Protein AF-A0A962NGU6-F1 (afdb_monomer)

Sequence (128 aa):
DRLGMTFVRINGPTLGHEVTGLDPAQAPHQAAREELIKLNLGLAMSRNVMLYLDDIQHLGPEFLQKFISLADGTRRIDAVVDGQARTLDLRGKRFALIMAGNPYTESGERFRIPDMLANRADTYNLGD

Foldseek 3Di:
DPLQADEQEAELQQQFACDQDLQLVPGPDDSNSVSSQSQLVQLVVLARYEYEYEANLRYHLNNLVQCLCCLDQQNWGWHQHPNDIDIGGNHPHNYHYHYDHDQAHPVRHGRDHPPSNVVRDDDDDPPD

Radius of gyration: 14.28 Å; Cα contacts (8 Å, |Δi|>4): 229; chains: 1; bounding box: 38×41×33 Å

Secondary structure (DSSP, 8-state):
-----EEEEEEHHHHTTT--SS-GGG-SSHHHHHHHHHHHHHHHH-SSEEEEEE-GGGS-HHHHHTTHHHHSTT-EEEEEETTEEEEEE-TTS-EEEEE---SB-TTSPBP---HHHHTTS-------

pLDDT: mean 92.55, std 8.28, range [41.81, 98.38]

Nearest PDB structures (foldseek):
  5c3c-assembly1_B  TM=6.996E-01  e=8.240E-04  Halothiobacillus neapolitanus c2
  6w6j-assembly1_C  TM=5.472E-01  e=8.489E-05  Mycobacterium tuberculosis
  9bcx-assembly1_2  TM=5.492E-01  e=2.913E-03  Saccharomyces cerevisiae
  6l1q-assembly1_C  TM=5.806E-01  e=2.062E-02  Acidithiobacillus ferrooxidans ATCC 23270
  6i27-assembly1_A  TM=5.166E-01  e=3.208E-02  Saccharomyces cerevisiae

Structure (mmCIF, N/CA/C/O backbone):
data_AF-A0A962NGU6-F1
#
_entry.id   AF-A0A962NGU6-F1
#
loop_
_atom_site.group_PDB
_atom_site.id
_atom_site.type_symbol
_atom_site.label_atom_id
_atom_site.label_alt_id
_atom_site.label_comp_id
_atom_site.label_asym_id
_atom_site.label_entity_id
_atom_site.label_seq_id
_atom_site.pdbx_PDB_ins_code
_atom_site.Cartn_x
_atom_site.Cartn_y
_atom_site.Cartn_z
_atom_site.occupancy
_atom_site.B_iso_or_equiv
_atom_site.auth_seq_id
_atom_site.auth_comp_id
_atom_site.auth_asym_id
_atom_site.auth_atom_id
_atom_site.pdbx_PDB_model_num
ATOM 1 N N . ASP A 1 1 ? -26.082 -11.364 -1.697 1.00 41.81 1 ASP A N 1
ATOM 2 C CA . ASP A 1 1 ? -25.710 -10.324 -0.717 1.00 41.81 1 ASP A CA 1
ATOM 3 C C . ASP A 1 1 ? -24.468 -9.561 -1.139 1.00 41.81 1 ASP A C 1
ATOM 5 O O . ASP A 1 1 ? -23.450 -10.170 -1.440 1.00 41.81 1 ASP A O 1
ATOM 9 N N . ARG A 1 2 ? -24.547 -8.225 -1.218 1.00 56.44 2 ARG A N 1
ATOM 10 C CA . ARG A 1 2 ? -23.355 -7.377 -1.390 1.00 56.44 2 ARG A CA 1
ATOM 11 C C . ARG A 1 2 ? -22.613 -7.370 -0.051 1.00 56.44 2 ARG A C 1
ATOM 13 O O . ARG A 1 2 ? -23.239 -7.082 0.961 1.00 56.44 2 ARG A O 1
ATOM 20 N N . LEU A 1 3 ? -21.304 -7.636 -0.042 1.00 66.00 3 LEU A N 1
ATOM 21 C CA . LEU A 1 3 ? -20.429 -7.721 1.153 1.00 66.00 3 LEU A CA 1
ATOM 22 C C . LEU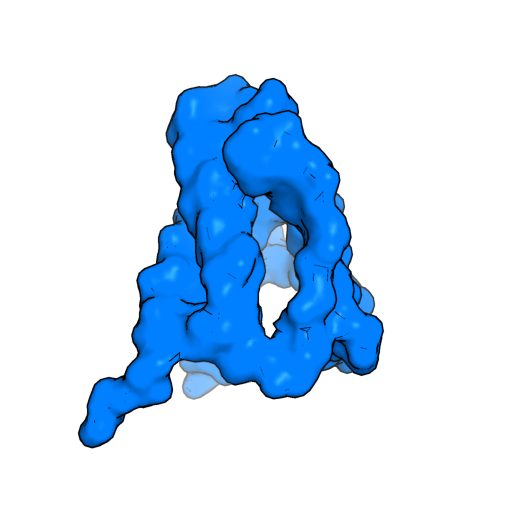 A 1 3 ? -20.517 -6.522 2.132 1.00 66.00 3 LEU A C 1
ATOM 24 O O . LEU A 1 3 ? -20.004 -6.593 3.255 1.00 66.00 3 LEU A O 1
ATOM 28 N N . GLY A 1 4 ? -21.160 -5.421 1.724 1.00 84.44 4 GLY A N 1
ATOM 29 C CA . GLY A 1 4 ? -21.342 -4.218 2.532 1.00 84.44 4 GLY A CA 1
ATOM 30 C C . GLY A 1 4 ? -20.024 -3.498 2.792 1.00 84.44 4 GLY A C 1
ATOM 31 O O . GLY A 1 4 ? -19.875 -2.881 3.842 1.00 84.44 4 GLY A O 1
ATOM 32 N N . MET A 1 5 ? -19.059 -3.640 1.877 1.00 90.81 5 MET A N 1
ATOM 33 C CA . MET A 1 5 ? -17.727 -3.050 1.955 1.00 90.81 5 MET A CA 1
ATOM 34 C C . MET A 1 5 ? -17.489 -2.113 0.772 1.00 90.81 5 MET A C 1
ATOM 36 O O . MET A 1 5 ? -17.854 -2.435 -0.359 1.00 90.81 5 MET A O 1
ATOM 40 N N . THR A 1 6 ? -16.853 -0.976 1.033 1.00 94.69 6 THR A N 1
ATOM 41 C CA . THR A 1 6 ? -16.332 -0.084 0.003 1.00 94.69 6 THR A CA 1
ATOM 42 C C . THR A 1 6 ? -15.076 -0.695 -0.596 1.00 94.69 6 THR A C 1
ATOM 44 O O . THR A 1 6 ? -14.120 -0.997 0.119 1.00 94.69 6 THR A O 1
ATOM 47 N N . PHE A 1 7 ? -15.086 -0.874 -1.912 1.00 96.12 7 PHE A N 1
ATOM 48 C CA . PHE A 1 7 ? -13.943 -1.361 -2.669 1.00 96.12 7 PHE A CA 1
ATOM 49 C C . PHE A 1 7 ? -13.077 -0.184 -3.125 1.00 96.12 7 PHE A C 1
ATOM 51 O O . PHE A 1 7 ? -13.564 0.710 -3.817 1.00 96.12 7 PHE A O 1
ATOM 58 N N . VAL A 1 8 ? -11.804 -0.186 -2.734 1.00 97.56 8 VAL A N 1
ATOM 59 C CA . VAL A 1 8 ? -10.820 0.840 -3.095 1.00 97.56 8 VAL A CA 1
ATOM 60 C C . VAL A 1 8 ? -9.674 0.155 -3.831 1.00 97.56 8 VAL A C 1
ATOM 62 O O . VAL A 1 8 ? -8.849 -0.504 -3.205 1.00 97.56 8 VAL A O 1
ATOM 65 N N . ARG A 1 9 ? -9.627 0.293 -5.160 1.00 98.00 9 ARG A N 1
ATOM 66 C CA . ARG A 1 9 ? -8.550 -0.256 -5.999 1.00 98.00 9 ARG A CA 1
ATOM 67 C C . ARG A 1 9 ? -7.459 0.779 -6.221 1.00 98.00 9 ARG A C 1
ATOM 69 O O . ARG A 1 9 ? -7.758 1.889 -6.667 1.00 98.00 9 ARG A O 1
ATOM 76 N N . ILE A 1 10 ? -6.221 0.382 -5.963 1.00 98.38 10 ILE A N 1
ATOM 77 C CA . ILE A 1 10 ? -5.000 1.145 -6.206 1.00 98.38 10 ILE A CA 1
ATOM 78 C C . ILE A 1 10 ? -4.244 0.493 -7.358 1.00 98.38 10 ILE A C 1
ATOM 80 O O . ILE A 1 10 ? -4.110 -0.730 -7.390 1.00 98.38 10 ILE A O 1
ATOM 84 N N . ASN A 1 11 ? -3.784 1.300 -8.307 1.00 97.81 11 ASN A N 1
ATOM 85 C CA . ASN A 1 11 ? -3.084 0.821 -9.492 1.00 97.81 11 ASN A CA 1
ATOM 86 C C . ASN A 1 11 ? -1.565 0.804 -9.246 1.00 97.81 11 ASN A C 1
ATOM 88 O O . ASN A 1 11 ? -0.945 1.863 -9.146 1.00 97.81 11 ASN A O 1
ATOM 92 N N . GLY A 1 12 ? -0.975 -0.392 -9.157 1.00 97.19 12 GLY A N 1
ATOM 93 C CA . GLY A 1 12 ? 0.463 -0.587 -8.957 1.00 97.19 12 GLY A CA 1
ATOM 94 C C . GLY A 1 12 ? 1.340 0.123 -9.993 1.00 97.19 12 GLY A C 1
ATOM 95 O O . GLY A 1 12 ? 2.187 0.916 -9.585 1.00 97.19 12 GLY A O 1
ATOM 96 N N . PRO A 1 13 ? 1.114 -0.065 -11.309 1.00 97.00 13 PRO A N 1
ATOM 97 C CA . PRO A 1 13 ? 1.874 0.612 -12.363 1.00 97.00 13 PRO A CA 1
ATOM 98 C C . PRO A 1 13 ? 1.866 2.139 -12.254 1.00 97.00 13 PRO A C 1
ATOM 100 O O . PRO A 1 13 ? 2.860 2.790 -12.548 1.00 97.00 13 PRO A O 1
ATOM 103 N N . THR A 1 14 ? 0.751 2.719 -11.803 1.00 97.62 14 THR A N 1
ATOM 104 C CA . THR A 1 14 ? 0.617 4.173 -11.638 1.00 97.62 14 THR A CA 1
ATOM 105 C C . THR A 1 14 ? 1.419 4.700 -10.448 1.00 97.62 14 THR A C 1
ATOM 107 O O . THR A 1 14 ? 1.823 5.857 -10.460 1.00 97.62 14 THR A O 1
ATOM 110 N N . LEU A 1 15 ? 1.650 3.887 -9.414 1.00 97.44 15 LEU A N 1
ATOM 111 C CA . LEU A 1 15 ? 2.573 4.237 -8.330 1.00 97.44 15 LEU A CA 1
ATOM 112 C C . LEU A 1 15 ? 4.031 4.005 -8.746 1.00 97.44 15 LEU A C 1
ATOM 114 O O . LEU A 1 15 ? 4.887 4.841 -8.473 1.00 97.44 15 LEU A O 1
ATOM 118 N N . GLY A 1 16 ? 4.296 2.883 -9.415 1.00 95.50 16 GLY A N 1
ATOM 119 C CA . GLY A 1 16 ? 5.623 2.492 -9.871 1.00 95.50 16 GLY A CA 1
ATOM 120 C C . GLY A 1 16 ? 6.583 2.107 -8.741 1.00 95.50 16 GLY A C 1
ATOM 121 O O . GLY A 1 16 ? 6.244 2.070 -7.554 1.00 95.50 16 GLY A O 1
ATOM 122 N N . HIS A 1 17 ? 7.826 1.821 -9.129 1.00 95.38 17 HIS A N 1
ATOM 123 C CA . HIS A 1 17 ? 8.871 1.373 -8.206 1.00 95.38 17 HIS A CA 1
ATOM 124 C C . HIS A 1 17 ? 9.504 2.508 -7.389 1.00 95.38 17 HIS A C 1
ATOM 126 O O . HIS A 1 17 ? 10.085 2.246 -6.337 1.00 95.38 17 HIS A O 1
ATOM 132 N N . GLU A 1 18 ? 9.402 3.750 -7.868 1.00 95.19 18 GLU A N 1
ATOM 133 C CA . GLU A 1 18 ? 10.015 4.934 -7.247 1.00 95.19 18 GLU A CA 1
ATOM 134 C C . GLU A 1 18 ? 9.265 5.409 -5.998 1.00 95.19 18 GLU A C 1
ATOM 136 O O . GLU A 1 18 ? 9.843 6.064 -5.132 1.00 95.19 18 GLU A O 1
ATOM 141 N N . VAL A 1 19 ? 7.978 5.074 -5.876 1.00 97.06 19 VAL A N 1
ATOM 142 C CA . VAL A 1 19 ? 7.204 5.371 -4.672 1.00 97.06 19 VAL A CA 1
ATOM 143 C C . VAL A 1 19 ? 7.621 4.408 -3.567 1.00 97.06 19 VAL A C 1
ATOM 145 O O . VAL A 1 19 ? 7.469 3.196 -3.690 1.00 97.06 19 VAL A O 1
ATOM 148 N N . THR A 1 20 ? 8.108 4.955 -2.453 1.00 96.31 20 THR A N 1
ATOM 149 C CA . THR A 1 20 ? 8.588 4.177 -1.296 1.00 96.31 20 THR A CA 1
ATOM 150 C C . THR A 1 20 ? 7.771 4.395 -0.021 1.00 96.31 20 THR A C 1
ATOM 152 O O . THR A 1 20 ? 7.935 3.681 0.972 1.00 96.31 20 THR A O 1
ATOM 155 N N . GLY A 1 21 ? 6.851 5.363 -0.031 1.00 96.56 21 GLY A N 1
ATOM 156 C CA . GLY A 1 21 ? 6.065 5.768 1.131 1.00 96.56 21 GLY A CA 1
ATOM 157 C C . GLY A 1 21 ? 4.621 6.128 0.796 1.00 96.56 21 GLY A C 1
ATOM 158 O O . GLY A 1 21 ? 4.175 6.009 -0.340 1.00 96.56 21 GLY A O 1
ATOM 159 N N . LEU A 1 22 ? 3.890 6.564 1.823 1.00 97.31 22 LEU A N 1
ATOM 160 C CA . LEU A 1 22 ? 2.459 6.875 1.744 1.00 97.31 22 LEU A CA 1
ATOM 161 C C . LEU A 1 22 ? 2.166 8.381 1.727 1.00 97.31 22 LEU A C 1
ATOM 163 O O . LEU A 1 22 ? 1.006 8.769 1.798 1.00 97.31 22 LEU A O 1
ATOM 167 N N . ASP A 1 23 ? 3.186 9.239 1.652 1.00 97.38 23 ASP A N 1
ATOM 168 C CA . ASP A 1 23 ? 3.006 10.691 1.580 1.00 97.38 23 ASP A CA 1
ATOM 169 C C . ASP A 1 23 ? 2.795 11.146 0.122 1.00 97.38 23 ASP A C 1
ATOM 171 O O . ASP A 1 23 ? 3.737 11.082 -0.673 1.00 97.38 23 ASP A O 1
ATOM 175 N N . PRO A 1 24 ? 1.605 11.660 -0.251 1.00 97.31 24 PRO A N 1
ATOM 176 C CA . PRO A 1 24 ? 1.359 12.162 -1.599 1.00 97.31 24 PRO A CA 1
ATOM 177 C C . PRO A 1 24 ? 2.247 13.351 -1.993 1.00 97.31 24 PRO A C 1
ATOM 179 O O . PRO A 1 24 ? 2.374 13.636 -3.182 1.00 97.31 24 PRO A O 1
ATOM 182 N N . ALA A 1 25 ? 2.841 14.071 -1.033 1.00 96.75 25 ALA A N 1
ATOM 183 C CA . ALA A 1 25 ? 3.770 15.167 -1.315 1.00 96.75 25 ALA A CA 1
ATOM 184 C C . ALA A 1 25 ? 5.136 14.679 -1.828 1.00 96.75 25 ALA A C 1
ATOM 186 O O . ALA A 1 25 ? 5.849 15.452 -2.460 1.00 96.75 25 ALA A O 1
ATOM 187 N N . GLN A 1 26 ? 5.479 13.409 -1.585 1.00 95.50 26 GLN A N 1
ATOM 188 C CA . GLN A 1 26 ? 6.717 12.771 -2.049 1.00 95.50 26 GLN A CA 1
ATOM 189 C C . GLN A 1 26 ? 6.524 11.988 -3.358 1.00 95.50 26 GLN A C 1
ATOM 191 O O . GLN A 1 26 ? 7.423 11.273 -3.792 1.00 95.50 26 GLN A O 1
ATOM 196 N N . ALA A 1 27 ? 5.345 12.071 -3.979 1.00 96.88 27 ALA A N 1
ATOM 197 C CA . ALA A 1 27 ? 5.060 11.341 -5.206 1.00 96.88 27 ALA A CA 1
ATOM 198 C C . ALA A 1 27 ? 5.898 11.869 -6.391 1.00 96.88 27 ALA A C 1
ATOM 200 O O . ALA A 1 27 ? 5.976 13.087 -6.575 1.00 96.88 27 ALA A O 1
ATOM 201 N N . PRO A 1 28 ? 6.441 10.9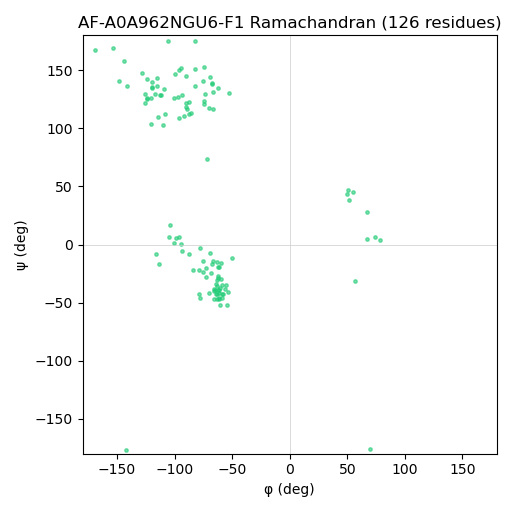86 -7.250 1.00 96.31 28 PRO A N 1
ATOM 202 C CA . PRO A 1 28 ? 7.292 11.385 -8.378 1.00 96.31 28 PRO A CA 1
ATOM 203 C C . PRO A 1 28 ? 6.527 12.134 -9.480 1.00 96.31 28 PRO A C 1
ATOM 205 O O . PRO A 1 28 ? 7.103 12.911 -10.237 1.00 96.31 28 PRO A O 1
ATOM 208 N N . HIS A 1 29 ? 5.214 11.920 -9.581 1.00 97.00 29 HIS A N 1
ATOM 209 C CA . HIS A 1 29 ? 4.357 12.568 -10.569 1.00 97.00 29 HIS A CA 1
ATOM 210 C C . HIS A 1 29 ? 2.906 12.666 -10.085 1.00 97.00 29 HIS A C 1
ATOM 212 O O . HIS A 1 29 ? 2.497 12.046 -9.101 1.00 97.00 29 HIS A O 1
ATOM 218 N N . GLN A 1 30 ? 2.099 13.445 -10.811 1.00 97.50 30 GLN A N 1
ATOM 219 C CA . GLN A 1 30 ? 0.712 13.734 -10.442 1.00 97.50 30 GLN A CA 1
ATOM 220 C C . GLN A 1 30 ? -0.156 12.471 -10.321 1.00 97.50 30 GLN A C 1
ATOM 222 O O . GLN A 1 30 ? -0.910 12.348 -9.362 1.00 97.50 30 GLN A O 1
ATOM 227 N N . ALA A 1 31 ? -0.027 11.515 -11.244 1.00 97.81 31 ALA A N 1
ATOM 228 C CA . ALA A 1 31 ? -0.829 10.291 -11.193 1.00 97.81 31 ALA A CA 1
ATOM 229 C C . ALA A 1 31 ? -0.527 9.436 -9.941 1.00 97.81 31 ALA A C 1
ATOM 231 O O . ALA A 1 31 ? -1.451 9.000 -9.259 1.00 97.81 31 ALA A O 1
ATOM 232 N N . ALA A 1 32 ? 0.751 9.278 -9.567 1.00 98.06 32 ALA A N 1
ATOM 233 C CA . ALA A 1 32 ? 1.139 8.594 -8.333 1.00 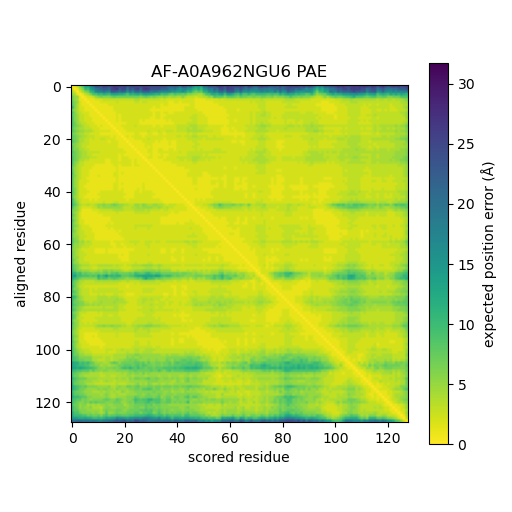98.06 32 ALA A CA 1
ATOM 234 C C . ALA A 1 32 ? 0.607 9.332 -7.095 1.00 98.06 32 ALA A C 1
ATOM 236 O O . ALA A 1 32 ? 0.118 8.708 -6.154 1.00 98.06 32 ALA A O 1
ATOM 237 N N . ARG A 1 33 ? 0.634 10.672 -7.110 1.00 97.88 33 ARG A N 1
ATOM 238 C CA . ARG A 1 33 ? 0.052 11.498 -6.042 1.00 97.88 33 ARG A CA 1
ATOM 239 C C . ARG A 1 33 ? -1.439 11.221 -5.862 1.00 97.88 33 ARG A C 1
ATOM 241 O O . ARG A 1 33 ? -1.897 11.074 -4.731 1.00 97.88 33 ARG A O 1
ATOM 248 N N . GLU A 1 34 ? -2.196 11.154 -6.951 1.00 98.00 34 GLU A N 1
ATOM 249 C CA . GLU A 1 34 ? -3.636 10.874 -6.923 1.00 98.00 34 GLU A CA 1
ATOM 250 C C . GLU A 1 34 ? -3.934 9.453 -6.416 1.00 98.00 34 GLU A C 1
ATOM 252 O O . GLU A 1 34 ? -4.829 9.272 -5.583 1.00 98.00 34 GLU A O 1
ATOM 257 N N . GLU A 1 35 ? -3.138 8.459 -6.820 1.00 98.00 35 GLU A N 1
ATOM 258 C CA . GLU A 1 35 ? -3.233 7.094 -6.288 1.00 98.00 35 GLU A CA 1
ATOM 259 C C . GLU A 1 35 ? -2.929 7.031 -4.784 1.00 98.00 35 GLU A C 1
ATOM 261 O O . GLU A 1 35 ? -3.672 6.385 -4.044 1.00 98.00 35 GLU A O 1
ATOM 266 N N . LEU A 1 36 ? -1.907 7.749 -4.301 1.00 98.19 36 LEU A N 1
ATOM 267 C CA . LEU A 1 36 ? -1.590 7.829 -2.870 1.00 98.19 36 LEU A CA 1
ATOM 268 C C . LEU A 1 36 ? -2.694 8.525 -2.064 1.00 98.19 36 LEU A C 1
ATOM 270 O O . LEU A 1 36 ? -3.029 8.071 -0.970 1.00 98.19 36 LEU A O 1
ATOM 274 N N . ILE A 1 37 ? -3.310 9.585 -2.599 1.00 98.12 37 ILE A N 1
ATOM 275 C CA . ILE A 1 37 ? -4.464 10.242 -1.960 1.00 98.12 37 ILE A CA 1
ATOM 276 C C . ILE A 1 37 ? -5.628 9.254 -1.829 1.00 98.12 37 ILE A C 1
ATOM 278 O O . ILE A 1 37 ? -6.212 9.123 -0.751 1.00 98.12 37 ILE A O 1
ATOM 282 N N . LYS A 1 38 ? -5.947 8.521 -2.901 1.00 98.00 38 LYS A N 1
ATOM 283 C CA . LYS A 1 38 ? -7.002 7.498 -2.901 1.00 98.00 38 LYS A CA 1
ATOM 284 C C . LYS A 1 38 ? -6.699 6.366 -1.913 1.00 98.00 38 LYS A C 1
ATOM 286 O O . LYS A 1 38 ? -7.594 5.933 -1.185 1.00 98.00 38 LYS A O 1
ATOM 291 N N . LEU A 1 39 ? -5.448 5.916 -1.854 1.00 98.25 39 LEU A N 1
ATOM 292 C CA . LEU A 1 39 ? -4.978 4.902 -0.911 1.00 98.25 39 LEU A CA 1
ATOM 293 C C . LEU A 1 39 ? -5.162 5.368 0.534 1.00 98.25 39 LEU A C 1
ATOM 295 O O . LEU A 1 39 ? -5.810 4.678 1.325 1.00 98.25 39 LEU A O 1
ATOM 299 N N . ASN A 1 40 ? -4.670 6.562 0.862 1.00 98.06 40 ASN A N 1
ATOM 300 C CA . ASN A 1 40 ? -4.782 7.128 2.203 1.00 98.06 40 ASN A CA 1
ATOM 301 C C . ASN A 1 40 ? -6.235 7.369 2.608 1.00 98.06 40 ASN A C 1
ATOM 303 O O . ASN A 1 40 ? -6.586 7.135 3.764 1.00 98.06 40 ASN A O 1
ATOM 307 N N . LEU A 1 41 ? -7.101 7.760 1.669 1.00 96.62 41 LEU A N 1
ATOM 308 C CA . LEU A 1 41 ? -8.537 7.852 1.915 1.00 96.62 41 LEU A CA 1
ATOM 309 C C . LEU A 1 41 ? -9.127 6.480 2.275 1.00 96.62 41 LEU A C 1
ATOM 311 O O . LEU A 1 41 ? -9.846 6.368 3.267 1.00 96.62 41 LEU A O 1
ATOM 315 N N . GLY A 1 42 ? -8.782 5.424 1.532 1.00 96.94 42 GLY A N 1
ATOM 316 C CA . GLY A 1 42 ? -9.204 4.055 1.843 1.00 96.94 42 GLY A CA 1
ATOM 317 C C . GLY A 1 42 ? -8.758 3.596 3.236 1.00 96.94 42 GLY A C 1
ATOM 318 O O . GLY A 1 42 ? -9.553 3.027 3.989 1.00 96.94 42 GLY A O 1
ATOM 319 N N . LEU A 1 43 ? -7.517 3.904 3.624 1.00 97.44 43 LEU A N 1
ATOM 320 C CA . LEU A 1 43 ? -7.020 3.644 4.978 1.00 97.44 43 LEU A CA 1
ATOM 321 C C . LEU A 1 43 ? -7.804 4.443 6.034 1.00 97.44 43 LEU A C 1
ATOM 323 O O . LEU A 1 43 ? -8.252 3.876 7.036 1.00 97.44 43 LEU A O 1
ATOM 327 N N . ALA A 1 44 ? -8.025 5.738 5.797 1.00 96.88 44 ALA A N 1
ATOM 328 C CA . ALA A 1 44 ? -8.723 6.643 6.710 1.00 96.88 44 ALA A CA 1
ATOM 329 C C . ALA A 1 44 ? -10.191 6.255 6.936 1.00 96.88 44 ALA A C 1
ATOM 331 O O . ALA A 1 44 ? -10.708 6.400 8.044 1.00 96.88 44 ALA A O 1
ATOM 332 N N . MET A 1 45 ? -10.855 5.707 5.914 1.00 95.75 45 MET A N 1
ATOM 333 C CA . MET A 1 45 ? -12.209 5.162 6.038 1.00 95.75 45 MET A CA 1
ATOM 334 C C . MET A 1 45 ? -12.265 4.015 7.058 1.00 95.75 45 MET A C 1
ATOM 336 O O . MET A 1 45 ? -13.229 3.921 7.818 1.00 95.75 45 MET A O 1
ATOM 340 N N . SER A 1 46 ? -11.217 3.180 7.112 1.00 92.94 46 SER A N 1
ATOM 341 C CA . SER A 1 46 ? -10.912 2.141 8.116 1.00 92.94 46 SER A CA 1
ATOM 342 C C . SER A 1 46 ? -11.950 1.031 8.371 1.00 92.94 46 SER A C 1
ATOM 344 O O . SER A 1 46 ? -11.571 -0.063 8.777 1.00 92.94 46 SER A O 1
ATOM 346 N N . ARG A 1 47 ? -13.257 1.270 8.232 1.00 94.06 47 ARG A N 1
ATOM 347 C CA . ARG A 1 47 ? -14.346 0.318 8.502 1.00 94.06 47 ARG A CA 1
ATOM 348 C C . ARG A 1 47 ? -15.083 -0.008 7.220 1.00 94.06 47 ARG A C 1
ATOM 350 O O . ARG A 1 47 ? -15.459 0.891 6.481 1.00 94.06 47 ARG A O 1
ATOM 357 N N . ASN A 1 48 ? -15.379 -1.292 7.045 1.00 95.31 48 ASN A N 1
ATOM 358 C CA . ASN A 1 48 ? -16.047 -1.830 5.868 1.00 95.31 48 ASN A CA 1
ATOM 359 C C . ASN A 1 48 ? -15.301 -1.457 4.579 1.00 95.31 48 ASN A C 1
ATOM 361 O O . ASN A 1 48 ? -15.922 -1.024 3.619 1.00 95.31 48 ASN A O 1
ATOM 365 N N . VAL A 1 49 ? -13.974 -1.598 4.563 1.00 96.88 49 VAL A N 1
ATOM 366 C CA . VAL A 1 49 ? -13.137 -1.273 3.397 1.00 96.88 49 VAL A CA 1
ATOM 367 C C . VAL A 1 49 ? -12.392 -2.511 2.932 1.00 96.88 49 VAL A C 1
ATOM 369 O O . VAL A 1 49 ? -11.824 -3.243 3.741 1.00 96.88 49 VAL A O 1
ATOM 372 N N . MET A 1 50 ? -12.396 -2.723 1.623 1.00 97.19 50 MET A N 1
ATOM 373 C CA . MET A 1 50 ? -11.501 -3.635 0.928 1.00 97.19 50 MET A CA 1
ATOM 374 C C . MET A 1 50 ? -10.529 -2.781 0.115 1.00 97.19 50 MET A C 1
ATOM 376 O O . MET A 1 50 ? -10.912 -2.226 -0.915 1.00 97.19 50 MET A O 1
ATOM 380 N N . LEU A 1 51 ? -9.302 -2.635 0.613 1.00 97.81 51 LEU A N 1
ATOM 381 C CA . LEU A 1 51 ? -8.218 -1.948 -0.077 1.00 97.81 51 LEU A CA 1
ATOM 382 C C . LEU A 1 51 ? -7.479 -2.972 -0.937 1.00 97.81 51 LEU A C 1
ATOM 384 O O . LEU A 1 51 ? -6.923 -3.932 -0.413 1.00 97.81 51 LEU A O 1
ATOM 388 N N . TYR A 1 52 ? -7.506 -2.779 -2.247 1.00 97.88 52 TYR A N 1
ATOM 389 C CA . TYR A 1 52 ? -6.966 -3.707 -3.231 1.00 97.88 52 TYR A CA 1
ATOM 390 C C . TYR A 1 52 ? -5.784 -3.053 -3.946 1.00 97.88 52 TYR A C 1
ATOM 392 O O . TYR A 1 52 ? -5.979 -2.110 -4.713 1.00 97.88 52 TYR A O 1
ATOM 400 N N . LEU A 1 53 ? -4.571 -3.533 -3.677 1.00 97.94 53 LEU A N 1
ATOM 401 C CA . LEU A 1 53 ? -3.366 -3.159 -4.410 1.00 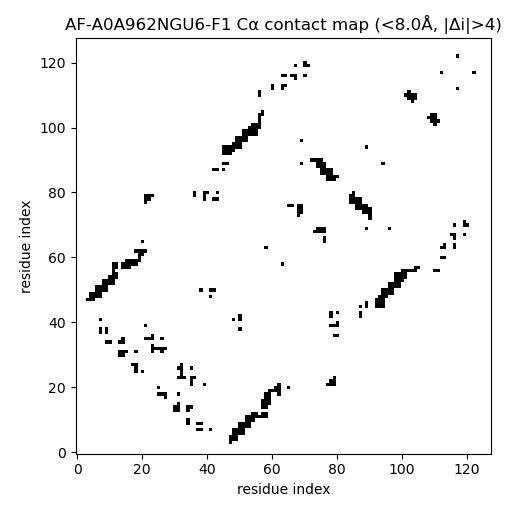97.94 53 LEU A CA 1
ATOM 402 C C . LEU A 1 53 ? -3.229 -4.093 -5.607 1.00 97.94 53 LEU A C 1
ATOM 404 O O . LEU A 1 53 ? -3.022 -5.296 -5.443 1.00 97.94 53 LEU A O 1
ATOM 408 N N . ASP A 1 54 ? -3.393 -3.533 -6.795 1.00 96.94 54 ASP A N 1
ATOM 409 C CA . ASP A 1 54 ? -3.323 -4.279 -8.040 1.00 96.94 54 ASP A CA 1
ATOM 410 C C . ASP A 1 54 ? -1.926 -4.229 -8.645 1.00 96.94 54 ASP A C 1
ATOM 412 O O . ASP A 1 54 ? -1.221 -3.233 -8.476 1.00 96.94 54 ASP A O 1
ATOM 416 N N . ASP A 1 55 ? -1.565 -5.267 -9.395 1.00 96.38 55 ASP A N 1
ATOM 417 C CA . ASP A 1 55 ? -0.306 -5.352 -10.132 1.00 96.38 55 ASP A CA 1
ATOM 418 C C . ASP A 1 55 ? 0.941 -5.043 -9.274 1.00 96.38 55 ASP A C 1
ATOM 420 O O . ASP A 1 55 ? 1.832 -4.285 -9.676 1.00 96.38 55 ASP A O 1
ATOM 424 N N . ILE A 1 56 ? 1.020 -5.651 -8.081 1.00 96.50 56 ILE A N 1
ATOM 425 C CA . ILE A 1 56 ? 2.073 -5.382 -7.084 1.00 96.50 56 ILE A CA 1
ATOM 426 C C . ILE A 1 56 ? 3.504 -5.652 -7.567 1.00 96.50 56 ILE A C 1
ATOM 428 O O . ILE A 1 56 ? 4.448 -5.165 -6.949 1.00 96.50 56 ILE A O 1
ATOM 432 N N . GLN A 1 57 ? 3.683 -6.380 -8.672 1.00 95.50 57 GLN A N 1
ATOM 433 C CA . GLN A 1 57 ? 4.982 -6.574 -9.316 1.00 95.50 57 GLN A CA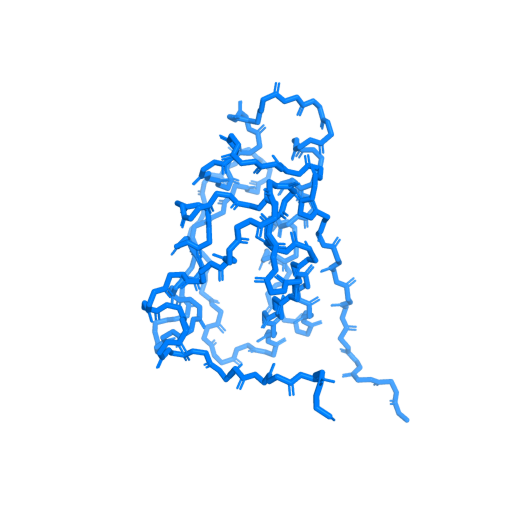 1
ATOM 434 C C . GLN A 1 57 ? 5.605 -5.274 -9.850 1.00 95.50 57 GLN A C 1
ATOM 436 O O . GLN A 1 57 ? 6.800 -5.264 -10.119 1.00 95.50 57 GLN A O 1
ATOM 441 N N . HIS A 1 58 ? 4.822 -4.194 -9.974 1.00 96.12 58 HIS A N 1
ATOM 442 C CA . HIS A 1 58 ? 5.282 -2.856 -10.372 1.00 96.12 58 HIS A CA 1
ATOM 443 C C . HIS A 1 58 ? 5.590 -1.941 -9.178 1.00 96.12 58 HIS A C 1
ATOM 445 O O . HIS A 1 58 ? 5.928 -0.774 -9.359 1.00 96.12 58 HIS A O 1
ATOM 451 N N . LEU A 1 59 ? 5.429 -2.437 -7.947 1.00 96.62 59 LEU A N 1
ATOM 452 C CA . LEU A 1 59 ? 5.665 -1.666 -6.731 1.00 96.62 59 LEU A CA 1
ATOM 453 C C . LEU A 1 59 ? 7.065 -1.921 -6.180 1.00 96.62 59 LEU A C 1
ATOM 455 O O . LEU A 1 59 ? 7.639 -3.004 -6.315 1.00 96.62 59 LEU A O 1
ATOM 459 N N . GLY A 1 60 ? 7.621 -0.914 -5.511 1.00 93.75 60 GLY A N 1
ATOM 460 C CA . GLY A 1 60 ? 8.873 -1.062 -4.780 1.00 93.75 60 GLY A CA 1
ATOM 461 C C . GLY A 1 60 ? 8.708 -1.953 -3.535 1.00 93.75 60 GLY A C 1
ATOM 462 O O . GLY A 1 60 ? 7.692 -1.864 -2.836 1.00 93.75 60 GLY A O 1
ATOM 463 N N . PRO A 1 61 ? 9.714 -2.772 -3.172 1.00 93.25 61 PRO A N 1
ATOM 464 C CA . PRO A 1 61 ? 9.661 -3.578 -1.952 1.00 93.25 61 PRO A CA 1
ATOM 465 C C . PRO A 1 61 ? 9.575 -2.715 -0.686 1.00 93.25 61 PRO A C 1
ATOM 467 O O . PRO A 1 61 ? 9.000 -3.151 0.308 1.00 93.25 61 PRO A O 1
ATOM 470 N N . GLU A 1 62 ? 10.125 -1.496 -0.694 1.00 94.69 62 GLU A N 1
ATOM 471 C CA . GLU A 1 62 ? 10.017 -0.559 0.433 1.00 94.69 62 GLU A CA 1
ATOM 472 C C . GLU A 1 62 ? 8.573 -0.090 0.657 1.00 94.69 62 GLU A C 1
ATOM 474 O O . GLU A 1 62 ? 8.111 -0.011 1.797 1.00 94.69 62 GLU A O 1
ATOM 479 N N . PHE A 1 63 ? 7.831 0.143 -0.425 1.00 96.81 63 PHE A N 1
ATOM 480 C CA . PHE A 1 63 ? 6.421 0.504 -0.353 1.00 96.81 63 PHE A CA 1
ATOM 481 C C . PHE A 1 63 ? 5.572 -0.640 0.203 1.00 96.81 63 PHE A C 1
ATOM 483 O O . PHE A 1 63 ? 4.798 -0.442 1.140 1.00 96.81 63 PHE A O 1
ATOM 490 N N . LEU A 1 64 ? 5.768 -1.863 -0.304 1.00 95.62 64 LEU A N 1
ATOM 491 C CA . LEU A 1 64 ? 5.058 -3.052 0.185 1.00 95.62 64 LEU A CA 1
ATOM 492 C C . LEU A 1 64 ? 5.311 -3.304 1.680 1.00 95.62 64 LEU A C 1
ATOM 494 O O . LEU A 1 64 ? 4.402 -3.706 2.408 1.00 95.62 64 LEU A O 1
ATOM 498 N N . GLN A 1 65 ? 6.519 -3.008 2.168 1.00 94.06 65 GLN A N 1
ATOM 499 C CA . GLN A 1 65 ? 6.859 -3.145 3.585 1.00 94.06 65 GLN A CA 1
ATOM 500 C C . GLN A 1 65 ? 6.022 -2.246 4.507 1.00 94.06 65 GLN A C 1
ATOM 502 O O . GLN A 1 65 ? 5.783 -2.629 5.653 1.00 94.06 65 GLN A O 1
ATOM 507 N N . LYS A 1 66 ? 5.507 -1.101 4.029 1.00 94.94 66 LYS A N 1
ATOM 508 C CA . LYS A 1 66 ? 4.644 -0.212 4.835 1.00 94.94 66 LYS A CA 1
ATOM 509 C C . LYS A 1 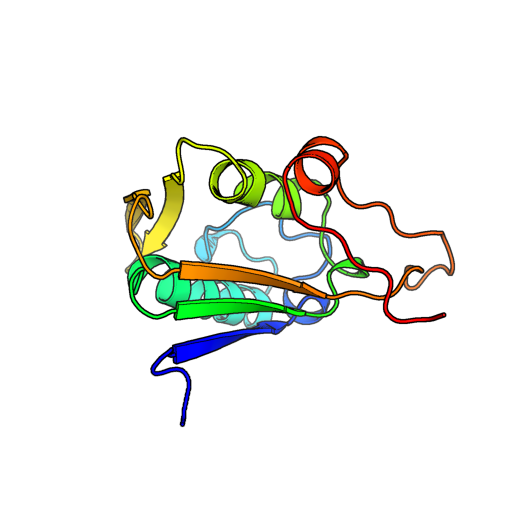66 ? 3.345 -0.890 5.284 1.00 94.94 66 LYS A C 1
ATOM 511 O O . LYS A 1 66 ? 2.736 -0.455 6.256 1.00 94.94 66 LYS A O 1
ATOM 516 N N . PHE A 1 67 ? 2.942 -1.972 4.617 1.00 95.38 67 PHE A N 1
ATOM 517 C CA . PHE A 1 67 ? 1.725 -2.722 4.927 1.00 95.38 67 PHE A CA 1
ATOM 518 C C . PHE A 1 67 ? 1.944 -3.916 5.864 1.00 95.38 67 PHE A C 1
ATOM 520 O O . PHE A 1 67 ? 0.967 -4.530 6.291 1.00 95.38 67 PHE A O 1
ATOM 527 N N . ILE A 1 68 ? 3.190 -4.249 6.225 1.00 92.75 68 ILE A N 1
ATOM 528 C CA . ILE A 1 68 ? 3.503 -5.403 7.091 1.00 92.75 68 ILE A CA 1
ATOM 529 C C . ILE A 1 68 ? 2.761 -5.323 8.429 1.00 92.75 68 ILE A C 1
ATOM 531 O O . ILE A 1 68 ? 2.267 -6.333 8.930 1.00 92.75 68 ILE A O 1
ATOM 535 N N . SER A 1 69 ? 2.632 -4.122 8.986 1.00 91.50 69 SER A N 1
ATOM 536 C CA . SER A 1 69 ? 1.932 -3.877 10.249 1.00 91.50 69 SER A CA 1
ATOM 537 C C . SER A 1 69 ? 0.419 -4.116 10.175 1.00 91.50 69 SER A C 1
ATOM 539 O O . SER A 1 69 ? -0.241 -4.254 11.205 1.00 91.50 69 SER A O 1
ATOM 541 N N . LEU A 1 70 ? -0.163 -4.184 8.972 1.00 93.12 70 LEU A N 1
ATOM 542 C CA . LEU A 1 70 ? -1.560 -4.579 8.779 1.00 93.12 70 LEU A CA 1
ATOM 543 C C . LEU A 1 70 ? -1.749 -6.096 8.739 1.00 93.12 70 LEU A C 1
ATOM 545 O O . LEU A 1 70 ? -2.861 -6.556 9.006 1.00 93.12 70 LEU A O 1
ATOM 549 N N . ALA A 1 71 ? -0.684 -6.842 8.435 1.00 87.38 71 ALA A N 1
ATOM 550 C CA . ALA A 1 71 ? -0.650 -8.301 8.464 1.00 87.38 71 ALA A CA 1
ATOM 551 C C . ALA A 1 71 ? -0.288 -8.863 9.853 1.00 87.38 71 ALA A C 1
ATOM 553 O O . ALA A 1 71 ? -0.381 -10.066 10.073 1.00 87.38 71 ALA A O 1
ATOM 554 N N . ASP A 1 72 ? 0.112 -8.019 10.810 1.00 84.06 72 ASP A N 1
ATOM 555 C CA . ASP A 1 72 ? 0.371 -8.431 12.191 1.00 84.06 72 ASP A CA 1
ATOM 556 C C . ASP A 1 72 ? -0.725 -7.981 13.177 1.00 84.06 72 ASP A C 1
ATOM 558 O O . ASP A 1 72 ? -1.686 -7.286 12.836 1.00 84.06 72 ASP A O 1
ATOM 562 N N . GLY A 1 73 ? -0.599 -8.407 14.438 1.00 79.31 73 GLY A N 1
ATOM 563 C CA . GLY A 1 73 ? -1.585 -8.128 15.485 1.00 79.31 73 GLY A CA 1
ATOM 564 C C . GLY A 1 73 ? -1.699 -6.652 15.887 1.00 79.31 73 GLY A C 1
ATOM 565 O O . GLY A 1 73 ? -2.675 -6.276 16.544 1.00 79.31 73 GLY A O 1
ATOM 566 N N . THR A 1 74 ? -0.742 -5.794 15.509 1.00 85.81 74 THR A N 1
ATOM 567 C CA . THR A 1 74 ? -0.812 -4.367 15.841 1.00 85.81 74 THR A CA 1
ATOM 568 C C . THR A 1 74 ? -1.915 -3.682 15.045 1.00 85.81 74 THR A C 1
ATOM 570 O O . THR A 1 74 ? -2.679 -2.915 15.645 1.00 85.81 74 THR A O 1
ATOM 573 N N . ARG A 1 75 ? -2.032 -4.018 13.749 1.00 94.00 75 ARG A N 1
ATOM 574 C CA . ARG A 1 75 ? -2.962 -3.445 12.764 1.00 94.00 75 ARG A CA 1
ATOM 575 C C . ARG A 1 75 ? -2.938 -1.917 12.739 1.00 94.00 75 ARG A C 1
ATOM 577 O O . ARG A 1 75 ? -3.992 -1.283 12.694 1.00 94.00 75 ARG A O 1
ATOM 584 N N . ARG A 1 76 ? -1.741 -1.328 12.786 1.00 95.62 76 ARG A N 1
ATOM 585 C CA . ARG A 1 76 ? -1.524 0.126 12.716 1.00 95.62 76 ARG A CA 1
ATOM 586 C C . ARG A 1 76 ? -0.754 0.514 11.470 1.00 95.62 76 ARG A C 1
ATOM 588 O O . ARG A 1 76 ? 0.145 -0.212 11.079 1.00 95.62 76 ARG A O 1
ATOM 595 N N . ILE A 1 77 ? -1.072 1.647 10.863 1.00 96.81 77 ILE A N 1
ATOM 596 C CA . ILE A 1 77 ? -0.363 2.128 9.671 1.00 96.81 77 ILE A CA 1
ATOM 597 C C . ILE A 1 77 ? -0.330 3.649 9.642 1.00 96.81 77 ILE A C 1
ATOM 599 O O . ILE A 1 77 ? -1.318 4.294 9.994 1.00 96.81 77 ILE A O 1
ATOM 603 N N . ASP A 1 78 ? 0.795 4.214 9.224 1.00 96.56 78 ASP A N 1
ATOM 604 C CA . ASP A 1 78 ? 0.920 5.653 9.018 1.00 96.56 78 ASP A CA 1
ATOM 605 C C . ASP A 1 78 ? 0.360 6.040 7.649 1.00 96.56 78 ASP A C 1
ATOM 607 O O . ASP A 1 78 ? 0.614 5.370 6.654 1.00 96.56 78 ASP A O 1
ATOM 611 N N . ALA A 1 79 ? -0.406 7.123 7.590 1.00 96.69 79 ALA A N 1
ATOM 612 C CA . ALA A 1 79 ? -0.982 7.665 6.365 1.00 96.69 79 ALA A CA 1
ATOM 613 C C . ALA A 1 79 ? -0.998 9.196 6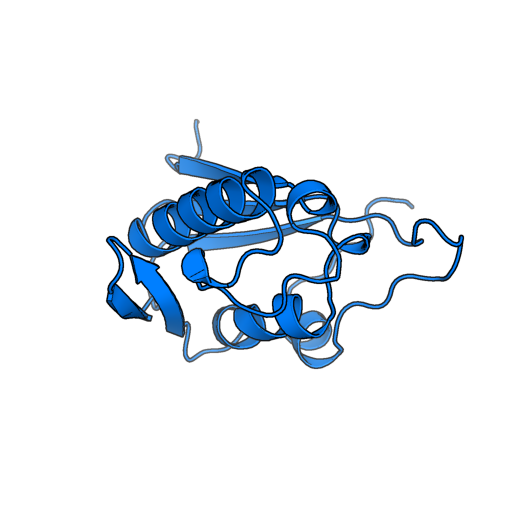.420 1.00 96.69 79 ALA A C 1
ATOM 615 O O . ALA A 1 79 ? -0.997 9.788 7.502 1.00 96.69 79 ALA A O 1
ATOM 616 N N . VAL A 1 80 ? -1.060 9.848 5.258 1.00 97.44 80 VAL A N 1
ATOM 617 C CA . VAL A 1 80 ? -1.224 11.306 5.165 1.00 97.44 80 VAL A CA 1
ATOM 618 C C . VAL A 1 80 ? -2.633 11.620 4.677 1.00 97.44 80 VAL A C 1
ATOM 620 O O . VAL A 1 80 ? -2.986 11.338 3.532 1.00 97.44 80 VAL A O 1
ATOM 623 N N . VAL A 1 81 ? -3.442 12.211 5.553 1.00 93.88 81 VAL A N 1
ATOM 624 C CA . VAL A 1 81 ? -4.844 12.563 5.284 1.00 93.88 81 VAL A CA 1
ATOM 625 C C . VAL A 1 81 ? -4.992 14.064 5.459 1.00 93.88 81 VAL A C 1
ATOM 627 O O . VAL A 1 81 ? -4.585 14.600 6.490 1.00 93.88 81 VAL A O 1
ATOM 630 N N . ASP A 1 82 ? -5.527 14.743 4.444 1.00 91.62 82 ASP A N 1
ATOM 631 C CA . ASP A 1 82 ? -5.671 16.205 4.416 1.00 91.62 82 ASP A CA 1
ATOM 632 C C . ASP A 1 82 ? -4.354 16.945 4.730 1.00 91.62 82 ASP A C 1
ATOM 634 O O . ASP A 1 82 ? -4.322 17.944 5.446 1.00 91.62 82 ASP A O 1
ATOM 638 N N . GLY A 1 83 ? -3.235 16.410 4.226 1.00 92.50 83 GLY A N 1
ATOM 639 C CA . GLY A 1 83 ? -1.892 16.962 4.441 1.00 92.50 83 GLY A CA 1
ATOM 640 C C . GLY A 1 83 ? -1.312 16.726 5.840 1.00 92.50 83 GLY A C 1
ATOM 641 O O . GLY A 1 83 ? -0.245 17.248 6.148 1.00 92.50 83 GLY A O 1
ATOM 642 N N . GLN A 1 84 ? -1.980 15.945 6.692 1.00 95.50 84 GLN A N 1
ATOM 643 C CA . GLN A 1 84 ? -1.519 15.639 8.045 1.00 95.50 84 GLN A CA 1
ATOM 644 C C . GLN A 1 84 ? -1.140 14.167 8.178 1.00 95.50 84 GLN A C 1
ATOM 646 O O . GLN A 1 84 ? -1.941 13.282 7.868 1.00 95.50 84 GLN A O 1
ATOM 651 N N . ALA A 1 85 ? 0.062 13.907 8.695 1.00 96.56 85 ALA A N 1
ATOM 652 C CA . ALA A 1 85 ? 0.491 12.564 9.065 1.00 96.56 85 ALA A CA 1
ATOM 653 C C . ALA A 1 85 ? -0.339 12.043 10.248 1.00 96.56 85 ALA A C 1
ATOM 655 O O . ALA A 1 85 ? -0.524 12.734 11.253 1.00 96.56 85 ALA A O 1
ATOM 656 N N . ARG A 1 86 ? -0.858 10.822 10.121 1.00 96.25 86 ARG A N 1
ATOM 657 C CA . ARG A 1 86 ? -1.699 10.156 11.119 1.00 96.25 86 ARG A CA 1
ATOM 658 C C . ARG A 1 86 ? -1.345 8.678 11.189 1.00 96.25 86 ARG A C 1
ATOM 660 O O . ARG A 1 86 ? -1.263 8.024 10.156 1.00 96.25 86 ARG A O 1
ATOM 667 N N . THR A 1 87 ? -1.249 8.134 12.397 1.00 96.81 87 THR A N 1
ATOM 668 C CA . THR A 1 87 ? -1.215 6.682 12.612 1.00 96.81 87 THR A CA 1
ATOM 669 C C . THR A 1 87 ? -2.642 6.169 12.787 1.00 96.81 87 THR A C 1
ATOM 671 O O . THR A 1 87 ? -3.352 6.559 13.716 1.00 96.81 87 THR A O 1
ATOM 674 N N . LEU A 1 88 ? -3.081 5.295 11.889 1.00 96.75 88 LEU A N 1
ATOM 675 C CA . LEU A 1 88 ? -4.428 4.739 11.856 1.00 96.75 88 LEU A CA 1
ATOM 676 C C . LEU A 1 88 ? -4.454 3.375 12.547 1.00 96.75 88 LEU A C 1
ATOM 678 O O . LEU A 1 88 ? -3.684 2.487 12.194 1.00 96.75 88 LEU A O 1
ATOM 682 N N . ASP A 1 89 ? -5.357 3.199 13.514 1.00 96.31 89 ASP A N 1
ATOM 683 C CA . ASP A 1 89 ? -5.586 1.921 14.196 1.00 96.31 89 ASP A CA 1
ATOM 684 C C . ASP A 1 89 ? -6.764 1.170 13.554 1.00 96.31 89 ASP A C 1
ATOM 686 O O . ASP A 1 89 ? -7.931 1.573 13.661 1.00 96.31 89 ASP A O 1
ATOM 690 N N . LEU A 1 90 ? -6.443 0.082 12.853 1.00 96.38 90 LEU A N 1
ATOM 691 C CA . LEU A 1 90 ? -7.384 -0.764 12.118 1.00 96.38 90 LEU A CA 1
ATOM 692 C C . LEU A 1 90 ? -7.771 -2.028 12.902 1.00 96.38 90 LEU A C 1
ATOM 694 O O . LEU A 1 90 ? -8.499 -2.886 12.388 1.00 96.38 90 LEU A O 1
ATOM 698 N N . ARG A 1 91 ? -7.328 -2.163 14.158 1.00 94.88 91 ARG A N 1
ATOM 699 C CA . ARG A 1 91 ? -7.647 -3.323 14.991 1.00 94.88 91 ARG A CA 1
ATOM 700 C C . ARG A 1 91 ? -9.151 -3.429 15.239 1.00 94.88 91 ARG A C 1
ATOM 702 O O . ARG A 1 91 ? -9.832 -2.447 15.528 1.00 94.88 91 ARG A O 1
ATOM 709 N N . GLY A 1 92 ? -9.683 -4.643 15.091 1.00 92.88 92 GLY A N 1
ATOM 710 C CA . GLY A 1 92 ? -11.115 -4.926 15.248 1.00 92.88 92 GLY A CA 1
ATOM 711 C C . GLY A 1 92 ? -12.013 -4.288 14.181 1.00 92.88 92 GLY A C 1
ATOM 712 O O . GLY A 1 92 ? -13.236 -4.393 14.269 1.00 92.88 92 GLY A O 1
ATOM 713 N N . LYS A 1 93 ? -11.447 -3.620 13.168 1.00 94.44 93 LYS A N 1
ATOM 714 C CA . LYS A 1 93 ? -12.223 -3.017 12.085 1.00 94.44 93 LYS A CA 1
ATOM 715 C C . LYS A 1 93 ? -12.391 -4.025 10.949 1.00 94.44 93 LYS A C 1
ATOM 717 O O . LYS A 1 93 ? -11.493 -4.817 10.662 1.00 94.44 93 LYS A O 1
ATOM 722 N N . ARG A 1 94 ? -13.550 -3.979 10.279 1.00 94.50 94 ARG A N 1
ATOM 723 C CA . ARG A 1 94 ? -13.812 -4.733 9.040 1.00 94.50 94 ARG A CA 1
ATOM 724 C C . ARG A 1 94 ? -13.022 -4.110 7.886 1.00 94.50 94 ARG A C 1
ATOM 726 O O . ARG A 1 94 ? -13.583 -3.390 7.068 1.00 94.50 94 ARG A O 1
ATOM 733 N N . PHE A 1 95 ? -11.717 -4.332 7.887 1.00 95.81 95 PHE A N 1
ATOM 734 C CA . PHE A 1 95 ? -10.776 -3.845 6.890 1.00 95.81 95 PHE A CA 1
ATOM 735 C C . PHE A 1 95 ? -10.018 -5.033 6.309 1.00 95.81 95 PHE A C 1
ATOM 737 O O . PHE A 1 95 ? -9.428 -5.799 7.077 1.00 95.81 95 PHE A O 1
ATOM 744 N N . ALA A 1 96 ? -10.032 -5.162 4.986 1.00 94.81 96 ALA A N 1
ATOM 745 C CA . ALA A 1 96 ? -9.272 -6.158 4.246 1.00 94.81 96 ALA A CA 1
ATOM 746 C C . ALA A 1 96 ? -8.265 -5.450 3.336 1.00 94.81 96 ALA A C 1
ATOM 748 O O . ALA A 1 96 ? -8.643 -4.550 2.588 1.00 94.81 96 ALA A O 1
ATOM 749 N N . LEU A 1 97 ? -7.003 -5.869 3.409 1.00 95.88 97 LEU A N 1
ATOM 750 C CA . LEU A 1 97 ? -5.977 -5.532 2.432 1.00 95.88 97 LEU A CA 1
ATOM 751 C C . LEU A 1 97 ? -5.823 -6.731 1.502 1.00 95.88 97 LEU A C 1
ATOM 753 O O . LEU A 1 97 ? -5.605 -7.842 1.978 1.00 95.88 97 LEU A O 1
ATOM 757 N N . ILE A 1 98 ? -5.946 -6.505 0.204 1.00 96.12 98 ILE A N 1
ATOM 758 C CA . ILE A 1 98 ? -5.727 -7.513 -0.828 1.00 96.12 98 ILE A CA 1
ATOM 759 C C . ILE A 1 98 ? -4.599 -7.009 -1.708 1.00 96.12 98 ILE A C 1
ATOM 761 O O . ILE A 1 98 ? -4.575 -5.836 -2.076 1.00 96.12 98 ILE A O 1
ATOM 765 N N . MET A 1 99 ? -3.670 -7.897 -2.031 1.00 96.62 99 MET A N 1
ATOM 766 C CA . MET A 1 99 ? -2.587 -7.622 -2.956 1.00 96.62 99 MET A CA 1
ATOM 767 C C . MET A 1 99 ? -2.623 -8.665 -4.062 1.00 96.62 99 MET A C 1
ATOM 769 O O . MET A 1 99 ? -2.615 -9.861 -3.775 1.00 96.62 99 MET A O 1
ATOM 773 N N . ALA A 1 100 ? -2.685 -8.211 -5.307 1.00 95.69 100 ALA A N 1
ATOM 774 C CA . ALA A 1 100 ? -2.688 -9.071 -6.479 1.00 95.69 100 ALA A CA 1
ATOM 775 C C . ALA A 1 100 ? -1.549 -8.675 -7.407 1.00 95.69 100 ALA A C 1
ATOM 777 O O . ALA A 1 100 ? -1.237 -7.496 -7.555 1.00 95.69 100 ALA A O 1
ATOM 778 N N . GLY A 1 101 ? -0.919 -9.663 -8.029 1.00 94.62 101 GLY A N 1
ATOM 779 C CA . GLY A 1 101 ? 0.155 -9.410 -8.970 1.00 94.62 101 GLY A CA 1
ATOM 780 C C . GLY A 1 101 ? 0.545 -10.651 -9.746 1.00 94.62 101 GLY A C 1
ATOM 781 O O . GLY A 1 101 ? 0.166 -11.772 -9.406 1.00 94.62 101 GLY A O 1
ATOM 782 N N . ASN A 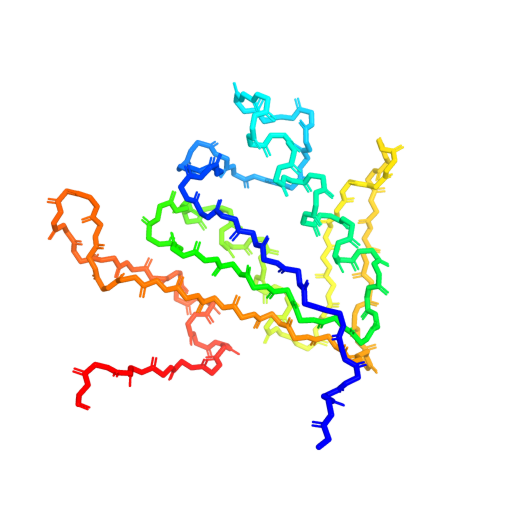1 102 ? 1.321 -10.421 -10.794 1.00 92.81 102 ASN A N 1
ATOM 783 C CA . ASN A 1 102 ? 1.874 -11.470 -11.630 1.00 92.81 102 ASN A CA 1
ATOM 784 C C . ASN A 1 102 ? 3.149 -12.057 -10.999 1.00 92.81 102 ASN A C 1
ATOM 786 O O . ASN A 1 102 ? 3.888 -11.349 -10.310 1.00 92.81 102 ASN A O 1
ATOM 790 N N . PRO A 1 103 ? 3.460 -13.340 -11.260 1.00 90.25 103 PRO A N 1
AT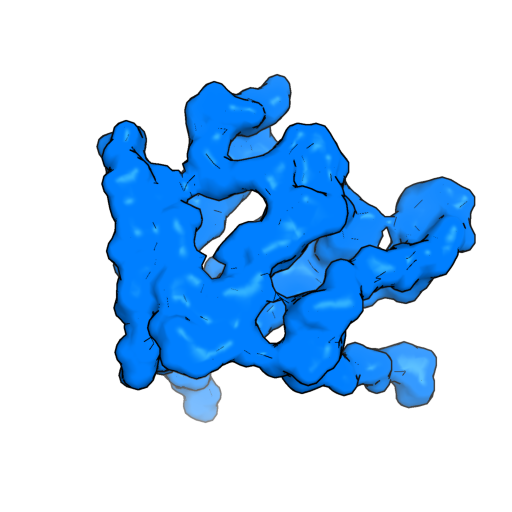OM 791 C CA . PRO A 1 103 ? 4.666 -13.983 -10.732 1.00 90.25 103 PRO A CA 1
ATOM 792 C C . PRO A 1 103 ? 5.974 -13.452 -11.347 1.00 90.25 103 PRO A C 1
ATOM 794 O O . PRO A 1 103 ? 7.058 -13.814 -10.882 1.00 90.25 103 PRO A O 1
ATOM 797 N N . TYR A 1 104 ? 5.885 -12.603 -12.375 1.00 91.19 104 TYR A N 1
ATOM 798 C CA . TYR A 1 104 ? 7.014 -12.036 -13.107 1.00 91.19 104 TYR A CA 1
ATOM 799 C C . TYR A 1 104 ? 6.912 -10.510 -13.193 1.00 91.19 104 TYR A C 1
ATOM 801 O O . TYR A 1 104 ? 5.812 -9.963 -13.260 1.00 91.19 104 TYR A O 1
ATOM 809 N N . THR A 1 105 ? 8.064 -9.843 -13.196 1.00 89.81 105 THR A N 1
ATOM 810 C CA . THR A 1 105 ? 8.220 -8.398 -13.420 1.00 89.81 105 THR A CA 1
ATOM 811 C C . THR A 1 105 ? 8.221 -8.061 -14.917 1.00 89.81 105 THR A C 1
ATOM 813 O O . THR A 1 105 ? 8.252 -8.951 -15.769 1.00 89.81 105 THR A O 1
ATOM 816 N N . GLU A 1 106 ? 8.263 -6.768 -15.254 1.00 84.19 106 GLU A N 1
ATOM 817 C CA . GLU A 1 106 ? 8.406 -6.290 -16.641 1.00 84.19 106 GLU A CA 1
ATOM 818 C C . GLU A 1 106 ? 9.699 -6.773 -17.321 1.00 84.19 106 GLU A C 1
ATOM 820 O O . GLU A 1 106 ? 9.730 -6.982 -18.532 1.00 84.19 106 GLU A O 1
ATOM 825 N N . SER A 1 107 ? 10.762 -7.000 -16.542 1.00 85.88 107 SER A N 1
ATOM 826 C CA . SER A 1 107 ? 12.032 -7.554 -17.027 1.00 85.88 107 SER A CA 1
ATOM 827 C C . SER A 1 107 ? 11.999 -9.075 -17.240 1.00 85.88 107 SER A C 1
ATOM 829 O O . SER A 1 107 ? 12.989 -9.649 -17.690 1.00 85.88 107 SER A O 1
ATOM 831 N N . GLY A 1 108 ? 10.884 -9.743 -16.918 1.00 87.25 108 GLY A N 1
ATOM 832 C CA . GLY A 1 108 ? 10.754 -11.202 -16.958 1.00 87.25 108 GLY A CA 1
ATOM 833 C C . GLY A 1 108 ? 11.395 -11.917 -15.764 1.00 87.25 108 GLY A C 1
ATOM 834 O O . GLY A 1 108 ? 11.407 -13.148 -15.709 1.00 87.25 108 GLY A O 1
ATOM 835 N N . GLU A 1 109 ? 11.915 -11.171 -14.789 1.00 90.12 109 GLU A N 1
ATOM 836 C CA . GLU A 1 109 ? 12.445 -11.739 -13.555 1.00 90.12 109 GLU A CA 1
ATOM 837 C C . GLU A 1 109 ? 11.314 -12.193 -12.636 1.00 90.12 109 GLU A C 1
ATOM 839 O O . GLU A 1 109 ? 10.199 -11.672 -12.656 1.00 90.12 109 GLU A O 1
ATOM 844 N N . ARG A 1 110 ? 11.598 -13.189 -11.796 1.00 89.62 110 ARG A N 1
ATOM 845 C CA . ARG A 1 110 ? 10.610 -13.700 -10.847 1.00 89.62 110 ARG A CA 1
ATOM 846 C C . ARG A 1 110 ? 10.363 -12.654 -9.762 1.00 89.62 110 ARG A C 1
ATOM 848 O O . ARG A 1 110 ? 11.278 -12.335 -9.000 1.00 89.62 110 ARG A O 1
ATOM 855 N N . PHE A 1 111 ? 9.134 -12.160 -9.671 1.00 90.81 111 PHE A N 1
ATOM 856 C CA . PHE A 1 111 ? 8.751 -11.196 -8.650 1.00 90.81 111 PHE A CA 1
ATOM 857 C C . PHE A 1 111 ? 8.780 -11.852 -7.263 1.00 90.81 111 PHE A C 1
ATOM 859 O O . PHE A 1 111 ? 8.386 -13.010 -7.091 1.00 90.81 111 PHE A O 1
ATOM 866 N N . ARG A 1 112 ? 9.275 -11.115 -6.265 1.00 89.06 112 ARG A N 1
ATOM 867 C CA . ARG A 1 112 ? 9.357 -11.574 -4.877 1.00 89.06 112 ARG A CA 1
ATOM 868 C C . ARG A 1 112 ? 8.668 -10.577 -3.964 1.00 89.06 112 ARG A C 1
ATOM 870 O O . ARG A 1 112 ? 9.061 -9.416 -3.882 1.00 89.06 112 ARG A O 1
ATOM 877 N N . ILE A 1 113 ? 7.670 -11.066 -3.243 1.00 89.44 113 ILE A N 1
ATOM 878 C CA . ILE A 1 113 ? 7.014 -10.328 -2.168 1.00 89.44 113 ILE A CA 1
ATOM 879 C C . ILE A 1 113 ? 7.955 -10.336 -0.951 1.00 89.44 113 ILE A C 1
ATOM 881 O O . ILE A 1 113 ? 8.572 -11.370 -0.695 1.00 89.44 113 ILE A O 1
ATOM 885 N N . PRO A 1 114 ? 8.081 -9.232 -0.186 1.00 88.88 114 PRO A N 1
ATOM 886 C CA . PRO A 1 114 ? 8.891 -9.222 1.029 1.00 88.88 114 PRO A CA 1
ATOM 887 C C . PRO A 1 114 ? 8.519 -10.365 1.986 1.00 88.88 114 PRO A C 1
ATOM 889 O O . PRO A 1 114 ? 7.346 -10.516 2.330 1.00 88.88 114 PRO A O 1
ATOM 892 N N . ASP A 1 115 ? 9.509 -11.122 2.470 1.00 86.44 115 ASP A N 1
ATOM 893 C CA . ASP A 1 115 ? 9.289 -12.334 3.279 1.00 86.44 115 ASP A CA 1
ATOM 894 C C . ASP A 1 115 ? 8.395 -12.086 4.499 1.00 86.44 115 ASP A C 1
ATOM 896 O O . ASP A 1 115 ? 7.518 -12.883 4.812 1.00 86.44 115 ASP A O 1
ATOM 900 N N . MET A 1 116 ? 8.570 -10.955 5.190 1.00 86.31 116 MET A N 1
ATOM 901 C CA . MET A 1 116 ? 7.727 -10.610 6.342 1.00 86.31 116 MET A CA 1
ATOM 902 C C . MET A 1 116 ? 6.254 -10.421 5.975 1.00 86.31 116 MET A C 1
ATOM 904 O O . MET A 1 116 ? 5.392 -10.672 6.811 1.00 86.31 116 MET A O 1
ATOM 908 N N . LEU A 1 117 ? 5.970 -9.962 4.757 1.00 86.62 117 LEU A N 1
ATOM 909 C CA . LEU A 1 117 ? 4.611 -9.802 4.265 1.00 86.62 117 LEU A CA 1
ATOM 910 C C . LEU A 1 117 ? 4.046 -11.162 3.839 1.00 86.62 117 LEU A C 1
ATOM 912 O O . LEU A 1 117 ? 2.958 -11.521 4.275 1.00 86.62 117 LEU A O 1
ATOM 916 N N . ALA A 1 118 ? 4.818 -11.950 3.086 1.00 86.06 118 ALA A N 1
ATOM 917 C CA . ALA A 1 118 ? 4.423 -13.290 2.647 1.00 86.06 118 ALA A CA 1
ATOM 918 C C . ALA A 1 118 ? 4.187 -14.260 3.821 1.00 86.06 118 ALA A C 1
ATOM 920 O O . ALA A 1 118 ? 3.229 -15.021 3.812 1.00 86.06 118 ALA A O 1
ATOM 921 N N . ASN A 1 119 ? 5.016 -14.197 4.867 1.00 85.94 119 ASN A N 1
ATOM 922 C CA . ASN A 1 119 ? 4.916 -15.077 6.038 1.00 85.94 119 ASN A CA 1
ATOM 923 C C . ASN A 1 119 ? 3.768 -14.714 6.992 1.00 85.94 119 ASN A C 1
ATOM 925 O O . ASN A 1 119 ? 3.464 -15.486 7.900 1.00 85.94 119 ASN A O 1
ATOM 929 N N . ARG A 1 120 ? 3.182 -13.518 6.856 1.00 87.75 120 ARG A N 1
ATOM 930 C CA . ARG A 1 120 ? 2.122 -13.014 7.747 1.00 87.75 120 ARG A CA 1
ATOM 931 C C . ARG A 1 120 ? 0.773 -12.864 7.051 1.00 87.75 120 ARG A C 1
ATOM 933 O O . ARG A 1 120 ? -0.237 -12.735 7.733 1.00 87.75 120 ARG A O 1
ATOM 940 N N . ALA A 1 121 ? 0.760 -12.850 5.722 1.00 87.12 121 ALA A N 1
ATOM 941 C CA . ALA A 1 121 ? -0.448 -12.774 4.920 1.00 87.12 121 ALA A CA 1
ATOM 942 C C . ALA A 1 121 ? -0.850 -14.157 4.401 1.00 87.12 121 ALA A C 1
ATOM 944 O O . ALA A 1 121 ? -0.002 -14.979 4.050 1.00 87.12 121 ALA A O 1
ATOM 945 N N . ASP A 1 122 ? -2.156 -14.380 4.272 1.00 87.62 122 ASP A N 1
ATOM 946 C CA . ASP A 1 122 ? -2.661 -15.530 3.531 1.00 87.62 122 ASP A CA 1
ATOM 947 C C . ASP A 1 122 ? -2.298 -15.364 2.049 1.00 87.62 122 ASP A C 1
ATOM 949 O O . ASP A 1 122 ? -2.739 -14.420 1.388 1.00 87.62 122 ASP A O 1
ATOM 953 N N . THR A 1 123 ? -1.475 -16.276 1.532 1.00 87.31 123 THR A N 1
ATOM 954 C CA . THR A 1 123 ? -0.974 -16.234 0.154 1.00 87.31 123 THR A CA 1
ATOM 955 C C . THR A 1 123 ? -1.573 -17.383 -0.647 1.00 87.31 123 THR A C 1
ATOM 957 O O . THR A 1 123 ? -1.489 -18.539 -0.239 1.00 87.31 123 THR A O 1
ATOM 960 N N . TYR A 1 124 ? -2.145 -17.068 -1.809 1.00 88.31 124 TYR A N 1
ATOM 961 C CA . TYR A 1 124 ? -2.781 -18.039 -2.697 1.00 88.31 124 TYR A CA 1
ATOM 962 C C . TYR A 1 124 ? -2.171 -17.935 -4.093 1.00 88.31 124 TYR A C 1
ATOM 964 O O . TYR A 1 124 ? -2.099 -16.842 -4.655 1.00 88.31 124 TYR A O 1
ATOM 972 N N . ASN A 1 125 ? -1.758 -19.069 -4.662 1.00 84.88 125 ASN A N 1
ATOM 973 C CA . ASN A 1 125 ? -1.480 -19.164 -6.091 1.00 84.88 125 ASN A CA 1
ATOM 974 C C . ASN A 1 125 ? -2.788 -19.513 -6.809 1.00 84.88 125 ASN A C 1
ATOM 976 O O . ASN A 1 125 ? -3.414 -20.516 -6.479 1.00 84.88 125 ASN A O 1
ATOM 980 N N . LEU A 1 126 ? -3.207 -18.674 -7.754 1.00 84.75 126 LEU A N 1
ATOM 981 C CA . LEU A 1 126 ? -4.449 -18.859 -8.515 1.00 84.75 126 LEU A CA 1
ATOM 982 C C . LEU A 1 126 ? -4.210 -19.449 -9.916 1.00 84.75 126 LEU A C 1
ATOM 984 O O . LEU A 1 126 ? -5.158 -19.567 -10.685 1.00 84.75 126 LEU A O 1
ATOM 988 N N . GLY A 1 127 ? -2.953 -19.739 -10.266 1.00 72.75 127 GLY A N 1
ATOM 989 C CA . GLY A 1 127 ? -2.528 -20.122 -11.614 1.00 72.75 127 GLY A CA 1
ATOM 990 C C . GLY A 1 127 ? -2.239 -21.609 -11.831 1.00 72.75 127 GLY A C 1
ATOM 991 O O . GLY A 1 127 ? -1.580 -21.913 -12.823 1.00 72.75 127 GLY A O 1
ATOM 992 N N . ASP A 1 128 ? -2.692 -22.493 -10.934 1.00 55.72 128 ASP A N 1
ATOM 993 C CA . ASP A 1 128 ? -2.680 -23.953 -11.142 1.00 55.72 128 ASP A CA 1
ATOM 994 C C . ASP A 1 128 ? -4.036 -24.451 -11.673 1.00 55.72 128 ASP A C 1
ATOM 996 O O . ASP A 1 128 ? -5.080 -24.080 -11.082 1.00 55.72 128 ASP A O 1
#

Mean predicted aligned error: 3.8 Å

Solvent-accessible surface area (backbone atoms only — not comparable to full-atom values): 7316 Å² total; per-residue (Å²): 133,81,92,75,52,52,78,39,81,36,60,20,69,58,47,23,54,85,36,53,70,54,49,43,90,74,38,94,44,71,66,24,20,53,46,31,47,54,49,27,48,47,58,70,62,36,55,36,27,36,38,33,40,33,45,47,46,34,40,22,68,62,33,60,55,64,50,36,38,61,49,43,93,72,18,43,40,74,33,37,55,97,90,38,82,43,78,44,77,41,62,97,37,56,56,45,82,44,79,41,59,55,71,43,30,98,86,68,46,75,49,78,75,58,64,73,43,56,77,48,40,94,81,80,85,85,87,125